Protein AF-A0A914N9V5-F1 (afdb_monomer_lite)

Secondary structure (DSSP, 8-state):
-HHHHHS-TTT-HHHHHHHHIIIIIHHHHHHHHHHHHHHHHTTTTS-HHHHHHHHHHHHHHHHHHHHHHHHHHHHHHHHHHH-TTSPPPSS---SSS--TTHHHHHHHHHHHHHHHHHHHHHHHTTHHHHTT---------SSSSTTS-GGGGHHHHTT--

Foldseek 3Di:
DVQLVVQDCVHDVVSNVVVCCCPLVVLLVVLCVVLVVQVVCPPPNHDPVLSVVSVVLSVLLVVLVCLLVVLCVVLQVQQCVVVVPDHDDPPLDPVPHDRGSSVSNVRSVVSSVSSVVSSVVSVVSCVVVVVVDDDDDDDDDCDPDPPDDSPPCPVVVVVVD

Sequence (161 aa):
MFIVANFQETAVIQIHLTGALLSFGSGCIYMLIQSFICFKMFPKFIGKRIVYIRLGIAIASTFCFFTAFFLGLAASLTFHRYFPDLPTPRPWNRKFSPMPGYGLHCLSAVAEWTLAILHMSFLLSYSREFEKIRVEFKVKTIVQHLDHSPLSNSNTDLLNI

Radius of gyration: 25.89 Å; chains: 1; bounding box: 58×48×73 Å

Structure (mmCIF, N/CA/C/O backbone):
data_AF-A0A914N9V5-F1
#
_entry.id   AF-A0A914N9V5-F1
#
loop_
_atom_site.group_PDB
_atom_site.id
_atom_site.type_symbol
_atom_site.label_atom_id
_atom_site.label_alt_id
_atom_site.label_comp_id
_atom_site.label_asym_id
_atom_site.label_entity_id
_atom_site.label_seq_id
_atom_site.pdbx_PDB_ins_code
_atom_site.Cartn_x
_atom_site.Cartn_y
_atom_site.Cartn_z
_atom_site.occupancy
_atom_site.B_iso_or_equiv
_atom_site.auth_seq_id
_atom_site.auth_comp_id
_atom_site.auth_asym_id
_atom_site.auth_atom_id
_atom_site.pdbx_PDB_model_num
ATOM 1 N N . MET A 1 1 ? -7.006 5.512 -4.555 1.00 81.25 1 MET A N 1
ATOM 2 C CA . MET A 1 1 ? -7.169 4.811 -5.852 1.00 81.25 1 MET A CA 1
ATOM 3 C C . MET A 1 1 ? -7.624 5.685 -7.019 1.00 81.25 1 MET A C 1
ATOM 5 O O . MET A 1 1 ? -7.269 5.339 -8.133 1.00 81.25 1 MET A O 1
ATOM 9 N N . PHE A 1 2 ? -8.328 6.812 -6.825 1.00 88.19 2 PHE A N 1
ATOM 10 C CA . PHE A 1 2 ? -8.755 7.665 -7.953 1.00 88.19 2 PHE A CA 1
ATOM 11 C C . PHE A 1 2 ? -7.594 8.093 -8.871 1.00 88.19 2 PHE A C 1
ATOM 13 O O . PHE A 1 2 ? -7.671 7.908 -10.079 1.00 88.19 2 PHE A O 1
ATOM 20 N N . ILE A 1 3 ? -6.487 8.586 -8.304 1.00 90.50 3 ILE A N 1
ATOM 21 C CA . ILE A 1 3 ? -5.305 8.994 -9.084 1.00 90.50 3 ILE A CA 1
ATOM 22 C C . ILE A 1 3 ? -4.702 7.805 -9.850 1.00 90.50 3 ILE A C 1
ATOM 24 O O . ILE A 1 3 ? -4.533 7.891 -11.057 1.00 90.50 3 ILE A O 1
ATOM 28 N N . VAL A 1 4 ? -4.443 6.684 -9.168 1.00 87.62 4 VAL A N 1
ATOM 29 C CA . VAL A 1 4 ? -3.857 5.463 -9.762 1.00 87.62 4 VAL A CA 1
ATOM 30 C C . VAL A 1 4 ? -4.692 4.944 -10.939 1.00 87.62 4 VAL A C 1
ATOM 32 O O . VAL A 1 4 ? -4.137 4.540 -11.954 1.00 87.62 4 VAL A O 1
ATOM 35 N N . ALA A 1 5 ? -6.024 4.988 -10.820 1.00 86.88 5 ALA A N 1
ATOM 36 C CA . ALA A 1 5 ? -6.937 4.508 -11.855 1.00 86.88 5 ALA A CA 1
ATOM 37 C C . ALA A 1 5 ? -6.976 5.419 -13.094 1.00 86.88 5 ALA A C 1
ATOM 39 O O . ALA A 1 5 ? -7.045 4.923 -14.218 1.00 86.88 5 ALA A O 1
ATOM 40 N N . ASN A 1 6 ? -6.926 6.741 -12.892 1.00 91.31 6 ASN A N 1
ATOM 41 C CA . ASN A 1 6 ? -7.058 7.722 -13.974 1.00 91.31 6 ASN A CA 1
ATOM 42 C C . ASN A 1 6 ? -5.722 8.070 -14.647 1.00 91.31 6 ASN A C 1
ATOM 44 O O . ASN A 1 6 ? -5.695 8.381 -15.833 1.00 91.31 6 ASN A O 1
ATOM 48 N N . PHE A 1 7 ? -4.610 7.998 -13.917 1.00 90.81 7 PHE A N 1
ATOM 49 C CA . PHE A 1 7 ? -3.273 8.255 -14.444 1.00 90.81 7 PHE A CA 1
ATOM 50 C C . PHE A 1 7 ? -2.530 6.933 -14.560 1.00 90.81 7 PHE A C 1
ATOM 52 O O . PHE A 1 7 ? -1.956 6.456 -13.588 1.00 90.81 7 PHE A O 1
ATOM 59 N N . GLN A 1 8 ? -2.569 6.328 -15.745 1.00 86.19 8 GLN A N 1
ATOM 60 C CA . GLN A 1 8 ? -1.899 5.056 -16.018 1.00 86.19 8 GLN A CA 1
ATOM 61 C C . GLN A 1 8 ? -0.371 5.198 -15.980 1.00 86.19 8 GLN A C 1
ATOM 63 O O . GLN A 1 8 ? 0.183 6.237 -16.355 1.00 86.19 8 GLN A O 1
ATOM 68 N N . GLU A 1 9 ? 0.310 4.118 -15.587 1.00 83.81 9 GLU A N 1
ATOM 69 C CA . GLU A 1 9 ? 1.775 4.042 -15.495 1.00 83.81 9 GLU A CA 1
ATOM 70 C C . GLU A 1 9 ? 2.470 4.383 -16.830 1.00 83.81 9 GLU A C 1
ATOM 72 O O . GLU A 1 9 ? 3.542 4.988 -16.852 1.00 83.81 9 GLU A O 1
ATOM 77 N N . THR A 1 10 ? 1.836 4.027 -17.951 1.00 84.56 10 THR A N 1
ATOM 78 C CA . THR A 1 10 ? 2.320 4.271 -19.318 1.00 84.56 10 THR A CA 1
ATOM 79 C C . THR A 1 10 ? 2.177 5.721 -19.775 1.00 84.56 10 THR A C 1
ATOM 81 O O . THR A 1 10 ? 2.863 6.119 -20.711 1.00 84.56 10 THR A O 1
ATOM 84 N N . ALA A 1 11 ? 1.293 6.500 -19.145 1.00 86.69 11 ALA A N 1
ATOM 85 C CA . ALA A 1 11 ? 0.984 7.867 -19.552 1.00 86.69 11 ALA A CA 1
ATOM 86 C C . ALA A 1 11 ? 1.742 8.893 -18.703 1.00 86.69 11 ALA A C 1
ATOM 88 O O . ALA A 1 11 ? 2.471 9.722 -19.241 1.00 86.69 11 ALA A O 1
ATOM 89 N N . VAL A 1 12 ? 1.586 8.839 -17.372 1.00 89.81 12 VAL A N 1
ATOM 90 C CA . VAL A 1 12 ? 2.184 9.825 -16.454 1.00 89.81 12 VAL A CA 1
ATOM 91 C C . VAL A 1 12 ? 2.673 9.149 -15.171 1.00 89.81 12 VAL A C 1
ATOM 93 O O . VAL A 1 12 ? 2.031 9.203 -14.120 1.00 89.81 12 VAL A O 1
ATOM 96 N N . ILE A 1 13 ? 3.850 8.523 -15.249 1.00 87.44 13 ILE A N 1
ATOM 97 C CA . ILE A 1 13 ? 4.423 7.724 -14.154 1.00 87.44 13 ILE A CA 1
ATOM 98 C C . ILE A 1 13 ? 4.557 8.484 -12.835 1.00 87.44 13 ILE A C 1
ATOM 100 O O . ILE A 1 13 ? 4.290 7.921 -11.779 1.00 87.44 13 ILE A O 1
ATOM 104 N N . GLN A 1 14 ? 4.961 9.754 -12.870 1.00 90.94 14 GLN A N 1
ATOM 105 C CA . GLN A 1 14 ? 5.182 10.526 -11.647 1.00 90.94 14 GLN A CA 1
ATOM 106 C C . GLN A 1 14 ? 3.889 10.630 -10.833 1.00 90.94 14 GLN A C 1
ATOM 108 O O . GLN A 1 14 ? 3.873 10.298 -9.651 1.00 90.94 14 GLN A O 1
ATOM 113 N N . ILE A 1 15 ? 2.784 10.989 -11.493 1.00 93.69 15 ILE A N 1
ATOM 114 C CA . ILE A 1 15 ? 1.467 11.095 -10.860 1.00 93.69 15 ILE A CA 1
ATOM 115 C C . ILE A 1 15 ? 0.969 9.715 -10.419 1.00 93.69 15 ILE A C 1
ATOM 117 O O . ILE A 1 15 ? 0.469 9.577 -9.300 1.00 93.69 15 ILE A O 1
ATOM 121 N N . HIS A 1 16 ? 1.138 8.691 -11.262 1.00 92.06 16 HIS A N 1
ATOM 122 C CA . HIS A 1 16 ? 0.746 7.322 -10.933 1.00 92.06 1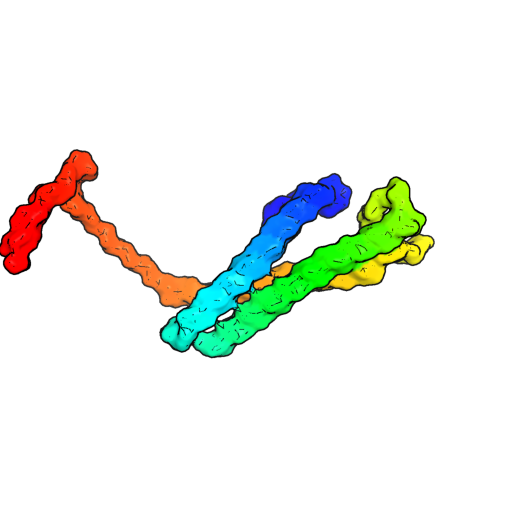6 HIS A CA 1
ATOM 123 C C . HIS A 1 16 ? 1.447 6.824 -9.662 1.00 92.06 16 HIS A C 1
ATOM 125 O O . HIS A 1 16 ? 0.786 6.383 -8.723 1.00 92.06 16 HIS A O 1
ATOM 131 N N . LEU A 1 17 ? 2.775 6.954 -9.598 1.00 91.06 17 LEU A N 1
ATOM 132 C CA . LEU A 1 17 ? 3.584 6.470 -8.483 1.00 91.06 17 LEU A CA 1
ATOM 133 C C . LEU A 1 17 ? 3.308 7.256 -7.198 1.00 91.06 17 LEU A C 1
ATOM 135 O O . LEU A 1 17 ? 3.195 6.653 -6.133 1.00 91.06 17 LEU A O 1
ATOM 139 N N . THR A 1 18 ? 3.122 8.579 -7.282 1.00 93.75 18 THR A N 1
ATOM 140 C CA . THR A 1 18 ? 2.665 9.383 -6.138 1.00 93.75 18 THR A CA 1
ATOM 141 C C . THR A 1 18 ? 1.299 8.906 -5.645 1.00 93.75 18 THR A C 1
ATOM 143 O O . THR A 1 18 ? 1.109 8.714 -4.444 1.00 93.75 18 THR A O 1
ATOM 146 N N . GLY A 1 19 ? 0.359 8.656 -6.560 1.00 93.50 19 GLY A N 1
ATOM 147 C CA . GLY A 1 19 ? -0.953 8.108 -6.232 1.00 93.50 19 GLY A CA 1
ATOM 148 C C . GLY A 1 19 ? -0.870 6.727 -5.577 1.00 93.50 19 GLY A C 1
ATOM 149 O O . GLY A 1 19 ? -1.595 6.468 -4.614 1.00 93.50 19 GLY A O 1
ATOM 150 N N . ALA A 1 20 ? 0.018 5.859 -6.064 1.00 92.69 20 ALA A N 1
ATOM 151 C CA . ALA A 1 20 ? 0.223 4.512 -5.546 1.00 92.69 20 ALA A CA 1
ATOM 152 C C . ALA A 1 20 ? 0.847 4.542 -4.145 1.00 92.69 20 ALA A C 1
ATOM 154 O O . ALA A 1 20 ? 0.298 3.941 -3.224 1.00 92.69 20 ALA A O 1
ATOM 155 N N . LEU A 1 21 ? 1.923 5.310 -3.946 1.00 93.94 21 LEU A N 1
ATOM 156 C CA . LEU A 1 21 ? 2.564 5.489 -2.639 1.00 93.94 21 LEU A CA 1
ATOM 157 C C . LEU A 1 21 ? 1.596 6.069 -1.613 1.00 93.94 21 LEU A C 1
ATOM 159 O O . LEU A 1 21 ? 1.486 5.544 -0.506 1.00 93.94 21 LEU A O 1
ATOM 163 N N . LEU A 1 22 ? 0.852 7.113 -1.985 1.00 94.56 22 LEU A N 1
ATOM 164 C CA . LEU A 1 22 ? -0.125 7.707 -1.087 1.00 94.56 22 LEU A CA 1
ATOM 165 C C . LEU A 1 22 ? -1.237 6.709 -0.765 1.00 94.56 22 LEU A C 1
ATOM 167 O O . LEU A 1 22 ? -1.558 6.521 0.400 1.00 94.56 22 LEU A O 1
ATOM 171 N N . SER A 1 23 ? -1.813 6.034 -1.761 1.00 93.62 23 SER A N 1
ATOM 172 C CA . SER A 1 23 ? -2.975 5.169 -1.537 1.00 93.62 23 SER A CA 1
ATOM 173 C C . SER A 1 23 ? -2.622 3.857 -0.835 1.00 93.62 23 SER A C 1
ATOM 175 O O . SER A 1 23 ? -3.356 3.435 0.057 1.00 93.62 23 SER A O 1
ATOM 177 N N . PHE A 1 24 ? -1.538 3.194 -1.233 1.00 95.12 24 PHE A N 1
ATOM 178 C CA . PHE A 1 24 ? -1.133 1.917 -0.654 1.00 95.12 24 PHE A CA 1
ATOM 179 C C . PHE A 1 24 ? -0.302 2.095 0.620 1.00 95.12 24 PHE A C 1
ATOM 181 O O . PHE A 1 24 ? -0.536 1.389 1.599 1.00 95.12 24 PHE A O 1
ATOM 188 N N . GLY A 1 25 ? 0.604 3.075 0.653 1.00 96.00 25 GLY A N 1
ATOM 189 C CA . GLY A 1 25 ? 1.415 3.373 1.833 1.00 96.00 25 GLY A CA 1
ATOM 190 C C . GLY A 1 25 ? 0.567 3.868 3.005 1.00 96.00 25 GLY A C 1
ATOM 191 O O . GLY A 1 25 ? 0.624 3.288 4.090 1.00 96.00 25 GLY A O 1
ATOM 192 N N . SER A 1 26 ? -0.297 4.872 2.789 1.00 96.62 26 SER A N 1
ATOM 193 C CA . SER A 1 26 ? -1.227 5.310 3.847 1.00 96.62 26 SER A CA 1
ATOM 194 C C . SER A 1 26 ? -2.233 4.218 4.222 1.00 96.62 26 SER A C 1
ATOM 196 O O . SER A 1 26 ? -2.585 4.098 5.393 1.00 96.62 26 SER A O 1
ATOM 198 N N . GLY A 1 27 ? -2.634 3.372 3.264 1.00 96.88 27 GLY A N 1
ATOM 199 C CA . GLY A 1 27 ? -3.470 2.200 3.518 1.00 96.88 27 GLY A CA 1
ATOM 200 C C . GLY A 1 27 ? -2.816 1.210 4.486 1.00 96.88 27 GLY A C 1
ATOM 201 O O . GLY A 1 27 ? -3.460 0.794 5.446 1.00 96.88 27 GLY A O 1
ATOM 202 N N . CYS A 1 28 ? -1.524 0.909 4.319 1.00 98.00 28 CYS A N 1
ATOM 203 C CA . CYS A 1 28 ? -0.787 0.055 5.255 1.00 98.00 28 CYS A CA 1
ATOM 204 C C . CYS A 1 28 ? -0.732 0.671 6.662 1.00 98.00 28 CYS A C 1
ATOM 206 O O . CYS A 1 28 ? -1.026 -0.011 7.644 1.00 98.00 28 CYS A O 1
ATOM 208 N N . ILE A 1 29 ? -0.428 1.972 6.768 1.00 98.00 29 ILE A N 1
ATOM 209 C CA . ILE A 1 29 ? -0.420 2.695 8.053 1.00 98.00 29 ILE A CA 1
ATOM 210 C C . ILE A 1 29 ? -1.800 2.620 8.718 1.00 98.00 29 ILE A C 1
ATOM 212 O O . ILE A 1 29 ? -1.909 2.263 9.892 1.00 98.00 29 ILE A O 1
ATOM 216 N N . TYR A 1 30 ? -2.862 2.893 7.958 1.00 97.44 30 TYR A N 1
ATOM 217 C CA . TYR A 1 30 ? -4.242 2.785 8.421 1.00 97.44 30 TYR A CA 1
ATOM 218 C C . TYR A 1 30 ? -4.554 1.377 8.939 1.00 97.44 30 TYR A C 1
ATOM 220 O O . TYR A 1 30 ? -5.093 1.232 10.034 1.00 97.44 30 TYR A O 1
ATOM 228 N N . MET A 1 31 ? -4.172 0.333 8.202 1.00 98.00 31 MET A N 1
ATOM 229 C CA . MET A 1 31 ? -4.426 -1.058 8.583 1.00 98.00 31 MET A CA 1
ATOM 230 C C . MET A 1 31 ? -3.705 -1.461 9.870 1.00 98.00 31 MET A C 1
ATOM 232 O O . MET A 1 31 ? -4.285 -2.170 10.697 1.00 98.00 31 MET A O 1
ATOM 236 N N . LEU A 1 32 ? -2.474 -0.986 10.080 1.00 98.06 32 LEU A N 1
ATOM 237 C CA . LEU A 1 32 ? -1.726 -1.210 11.319 1.00 98.06 32 LEU A CA 1
ATOM 238 C C . LEU A 1 32 ? -2.391 -0.505 12.509 1.00 98.06 32 LEU A C 1
ATOM 240 O O . LEU A 1 32 ? -2.629 -1.141 13.538 1.00 98.06 32 LEU A O 1
ATOM 244 N N . ILE A 1 33 ? -2.765 0.770 12.352 1.00 98.19 33 ILE A N 1
ATOM 245 C CA . ILE A 1 33 ? -3.470 1.539 13.391 1.00 98.19 33 ILE A CA 1
ATOM 246 C C . ILE A 1 33 ? -4.808 0.873 13.734 1.00 98.19 33 ILE A C 1
ATOM 248 O O . ILE A 1 33 ? -5.102 0.637 14.905 1.00 98.19 33 ILE A O 1
ATOM 252 N N . GLN A 1 34 ? -5.602 0.504 12.730 1.00 97.00 34 GLN A N 1
ATOM 253 C CA . GLN A 1 34 ? -6.892 -0.156 12.933 1.00 97.00 34 GLN A CA 1
ATOM 254 C C . GLN A 1 34 ? -6.747 -1.539 13.575 1.00 97.00 34 GLN A C 1
ATOM 256 O O . GLN A 1 34 ? -7.534 -1.904 14.446 1.00 97.00 34 GLN A O 1
ATOM 261 N N . SER A 1 35 ? -5.708 -2.300 13.222 1.00 96.31 35 SER A N 1
ATOM 262 C CA . SER A 1 35 ? -5.415 -3.581 13.879 1.00 96.31 35 SER A CA 1
ATOM 263 C C . SER A 1 35 ? -5.031 -3.398 15.349 1.00 96.31 35 SER A C 1
ATOM 265 O O . SER A 1 35 ? -5.453 -4.188 16.194 1.00 96.31 35 SER A O 1
ATOM 267 N N . PHE A 1 36 ? -4.289 -2.337 15.679 1.00 96.81 36 PHE A N 1
ATOM 268 C CA . PHE A 1 36 ? -3.969 -1.989 17.063 1.00 96.81 36 PHE A CA 1
ATOM 269 C C . PHE A 1 36 ? -5.217 -1.585 17.861 1.00 96.81 36 PHE A C 1
ATOM 271 O O . PHE A 1 36 ? -5.416 -2.072 18.975 1.00 96.81 36 PHE A O 1
ATOM 278 N N . ILE A 1 37 ? -6.093 -0.756 17.284 1.00 96.00 37 ILE A N 1
ATOM 279 C CA . ILE A 1 37 ? -7.377 -0.390 17.902 1.00 96.00 37 ILE A CA 1
ATOM 280 C C . ILE A 1 37 ? -8.224 -1.648 18.136 1.00 96.00 37 ILE A C 1
ATOM 282 O O . ILE A 1 37 ? -8.699 -1.875 19.246 1.00 96.00 37 ILE A O 1
ATOM 286 N N . CYS A 1 38 ? -8.333 -2.519 17.130 1.00 95.38 38 CYS A N 1
ATOM 287 C CA . CYS A 1 38 ? -9.030 -3.802 17.218 1.00 95.38 38 CYS A CA 1
ATOM 288 C C . CYS A 1 38 ? -8.490 -4.678 18.366 1.00 95.38 38 CYS A C 1
ATOM 290 O O . CYS A 1 38 ? -9.267 -5.241 19.139 1.00 95.38 38 CYS A O 1
ATOM 292 N N . PHE A 1 39 ? -7.165 -4.740 18.541 1.00 95.81 39 PHE A N 1
ATOM 293 C CA . PHE A 1 39 ? -6.542 -5.430 19.674 1.00 95.81 39 PHE A CA 1
ATOM 294 C C . PHE A 1 39 ? -6.933 -4.806 21.022 1.00 95.81 39 PHE A C 1
ATOM 296 O O . PHE A 1 39 ? -7.237 -5.534 21.963 1.00 95.81 39 PHE A O 1
ATOM 303 N N . LYS A 1 40 ? -6.986 -3.472 21.126 1.00 96.50 40 LYS A N 1
ATOM 304 C CA . LYS A 1 40 ? -7.416 -2.774 22.352 1.00 96.50 40 LYS A CA 1
ATOM 305 C C . LYS A 1 40 ? -8.903 -2.944 22.671 1.00 96.50 40 LYS A C 1
ATOM 307 O O . LYS A 1 40 ? -9.292 -2.790 23.824 1.00 96.50 40 LYS A O 1
ATOM 312 N N . MET A 1 41 ? -9.726 -3.279 21.681 1.00 93.75 41 MET A N 1
ATOM 313 C CA . MET A 1 41 ? -11.149 -3.573 21.868 1.00 93.75 41 MET A CA 1
ATOM 314 C C . MET A 1 41 ? -11.419 -5.010 22.354 1.00 93.75 41 MET A C 1
ATOM 316 O O . MET A 1 41 ? -12.526 -5.305 22.816 1.00 93.75 41 MET A O 1
ATOM 320 N N . PHE A 1 42 ? -10.435 -5.910 22.268 1.00 92.31 42 PHE A N 1
ATOM 321 C CA . PHE A 1 42 ? -10.511 -7.251 22.851 1.00 92.31 42 PHE A CA 1
ATOM 322 C C . PHE A 1 42 ? -10.273 -7.204 24.375 1.00 92.31 42 PHE A C 1
ATOM 324 O O . PHE A 1 42 ? -9.402 -6.463 24.829 1.00 92.31 42 PHE A O 1
ATOM 331 N N . PRO A 1 43 ? -10.986 -8.009 25.189 1.00 93.62 43 PRO A N 1
ATOM 332 C CA . PRO A 1 43 ? -12.042 -8.960 24.820 1.00 93.62 43 PRO A CA 1
ATOM 333 C C . PRO A 1 43 ? -13.460 -8.371 24.808 1.00 93.62 43 PRO A C 1
ATOM 335 O O . PRO A 1 43 ? -14.404 -9.080 24.479 1.00 93.62 43 PRO A O 1
ATOM 338 N N . LYS A 1 44 ? -13.630 -7.101 25.190 1.00 92.25 44 LYS A N 1
ATOM 339 C CA . LYS A 1 44 ? -14.947 -6.521 25.494 1.00 92.25 44 LYS A CA 1
ATOM 340 C C . LYS A 1 44 ? -15.875 -6.418 24.281 1.00 92.25 44 LYS A C 1
ATOM 342 O O . LYS A 1 44 ? -17.062 -6.691 24.408 1.00 92.25 44 LYS A O 1
ATOM 347 N N . PHE A 1 45 ? -15.350 -5.999 23.132 1.00 87.88 45 PHE A N 1
ATOM 348 C CA . PHE A 1 45 ? -16.156 -5.740 21.934 1.00 87.88 45 PHE A CA 1
ATOM 349 C C . PHE A 1 45 ? -15.835 -6.696 20.784 1.00 87.88 45 PHE A C 1
ATOM 351 O O . PHE A 1 45 ? -16.712 -6.998 19.978 1.00 87.88 45 PHE A O 1
ATOM 358 N N . ILE A 1 46 ? -14.592 -7.182 20.709 1.00 92.38 46 ILE A N 1
ATOM 359 C CA . ILE A 1 46 ? -14.088 -7.986 19.590 1.00 92.38 46 ILE A CA 1
ATOM 360 C C . ILE A 1 46 ? -13.610 -9.351 20.077 1.00 92.38 46 ILE A C 1
ATOM 362 O O . ILE A 1 46 ? -12.965 -9.463 21.116 1.00 92.38 46 ILE A O 1
ATOM 366 N N . GLY A 1 47 ? -13.880 -10.397 19.290 1.00 92.31 47 GLY A N 1
ATOM 367 C CA . GLY A 1 47 ? -13.372 -11.746 19.537 1.00 92.31 47 GLY A CA 1
ATOM 368 C C . GLY A 1 47 ? -11.909 -11.927 19.115 1.00 92.31 47 GLY A C 1
ATOM 369 O O . GLY A 1 47 ? -11.464 -11.396 18.098 1.00 92.31 47 GLY A O 1
ATOM 370 N N . LYS A 1 48 ? -11.168 -12.770 19.847 1.00 93.94 48 LYS A N 1
ATOM 371 C CA . LYS A 1 48 ? -9.727 -13.027 19.639 1.00 93.94 48 LYS A CA 1
ATOM 372 C C . LYS A 1 48 ? -9.362 -13.394 18.189 1.00 93.94 48 LYS A C 1
ATOM 374 O O . LYS A 1 48 ? -8.349 -12.943 17.665 1.00 93.94 48 LYS A O 1
ATOM 379 N N . ARG A 1 49 ? -10.206 -14.192 17.519 1.00 94.25 49 ARG A N 1
ATOM 380 C CA . ARG A 1 49 ? -9.999 -14.632 16.125 1.00 94.25 49 ARG A CA 1
ATOM 381 C C . ARG A 1 49 ? -9.957 -13.458 15.141 1.00 94.25 49 ARG A C 1
ATOM 383 O O . ARG A 1 49 ? -9.112 -13.449 14.254 1.00 94.25 49 ARG A O 1
ATOM 390 N N . ILE A 1 50 ? -10.845 -12.477 15.304 1.00 94.56 50 ILE A N 1
ATOM 391 C CA . ILE A 1 50 ? -10.935 -11.309 14.413 1.00 94.56 50 ILE A CA 1
ATOM 392 C C . ILE A 1 50 ? -9.675 -10.450 14.542 1.00 94.56 50 ILE A C 1
ATOM 394 O O . ILE A 1 50 ? -9.129 -10.013 13.531 1.00 94.56 50 ILE A O 1
ATOM 398 N N . VAL A 1 51 ? -9.171 -10.283 15.769 1.00 95.94 51 VAL A N 1
ATOM 399 C CA . VAL A 1 51 ? -7.923 -9.558 16.038 1.00 95.94 51 VAL A CA 1
ATOM 400 C C . VAL A 1 51 ? -6.752 -10.174 15.270 1.00 95.94 51 VAL A C 1
ATOM 402 O O . VAL A 1 51 ? -6.064 -9.461 14.545 1.00 95.94 51 VAL A O 1
ATOM 405 N N . TYR A 1 52 ? -6.556 -11.495 15.365 1.00 96.69 52 TYR A N 1
ATOM 406 C CA . TYR A 1 52 ? -5.458 -12.164 14.657 1.00 96.69 52 TYR A CA 1
ATOM 407 C C . TYR A 1 52 ? -5.606 -12.131 13.137 1.00 96.69 52 TYR A C 1
ATOM 409 O O . TYR A 1 52 ? -4.611 -11.934 12.449 1.00 96.69 52 TYR A O 1
ATOM 417 N N . ILE A 1 53 ? -6.824 -12.288 12.607 1.00 96.81 53 ILE A N 1
ATOM 418 C CA . ILE A 1 53 ? -7.064 -12.200 11.160 1.00 96.81 53 ILE A CA 1
ATOM 419 C C . ILE A 1 53 ? -6.695 -10.804 10.649 1.00 96.81 53 ILE A C 1
ATOM 421 O O . ILE A 1 53 ? -5.936 -10.685 9.692 1.00 96.81 53 ILE A O 1
ATOM 425 N N . ARG A 1 54 ? -7.182 -9.743 11.304 1.00 97.19 54 ARG A N 1
ATOM 426 C CA . ARG A 1 54 ? -6.906 -8.354 10.902 1.00 97.19 54 ARG A CA 1
ATOM 427 C C . ARG A 1 54 ? -5.431 -8.008 11.001 1.00 97.19 54 ARG A C 1
ATOM 429 O O . ARG A 1 54 ? -4.880 -7.464 10.050 1.00 97.19 54 ARG A O 1
ATOM 436 N N . LEU A 1 55 ? -4.793 -8.388 12.107 1.00 97.62 55 LEU A N 1
ATOM 437 C CA . LEU A 1 55 ? -3.361 -8.190 12.288 1.00 97.62 55 LEU A CA 1
ATOM 438 C C . LEU A 1 55 ? -2.553 -8.952 11.229 1.00 97.62 55 LEU A C 1
ATOM 440 O O . LEU A 1 55 ? -1.633 -8.388 10.647 1.00 97.62 55 LEU A O 1
ATOM 444 N N . GLY A 1 56 ? -2.925 -10.200 10.933 1.00 97.94 56 GLY A N 1
ATOM 445 C CA . GLY A 1 56 ? -2.281 -11.005 9.897 1.00 97.94 56 GLY A CA 1
ATOM 446 C C . GLY A 1 56 ? -2.391 -10.367 8.512 1.00 97.94 56 GLY A C 1
ATOM 447 O O . GLY A 1 56 ? -1.384 -10.241 7.820 1.00 97.94 56 GLY A O 1
ATOM 448 N N . ILE A 1 57 ? -3.581 -9.883 8.139 1.00 98.25 57 ILE A N 1
ATOM 449 C CA . ILE A 1 57 ? -3.792 -9.161 6.876 1.00 98.25 57 ILE A CA 1
ATOM 450 C C . ILE A 1 57 ? -2.975 -7.858 6.851 1.00 98.25 57 ILE A C 1
ATOM 452 O O . ILE A 1 57 ? -2.333 -7.574 5.845 1.00 98.25 57 ILE A O 1
ATOM 456 N N . ALA A 1 58 ? -2.939 -7.088 7.945 1.00 98.38 58 ALA A N 1
ATOM 457 C CA . ALA A 1 58 ? -2.163 -5.847 8.035 1.00 98.38 58 ALA A CA 1
ATOM 458 C C . ALA A 1 58 ? -0.651 -6.073 7.877 1.00 98.38 58 ALA A C 1
ATOM 460 O O . ALA A 1 58 ? 0.012 -5.343 7.134 1.00 98.38 58 ALA A O 1
ATOM 461 N N . ILE A 1 59 ? -0.110 -7.110 8.521 1.00 98.38 59 ILE A N 1
ATOM 462 C CA . ILE A 1 59 ? 1.306 -7.484 8.406 1.00 98.38 59 ILE A CA 1
ATOM 463 C C . ILE A 1 59 ? 1.612 -7.975 6.988 1.00 98.38 59 ILE A C 1
ATOM 465 O O . ILE A 1 59 ? 2.562 -7.494 6.372 1.00 98.38 59 ILE A O 1
ATOM 469 N N . ALA A 1 60 ? 0.794 -8.883 6.444 1.00 98.44 60 ALA A N 1
ATOM 470 C CA . ALA A 1 60 ? 0.975 -9.407 5.091 1.00 98.44 60 ALA A CA 1
ATOM 471 C C . ALA A 1 60 ? 0.913 -8.293 4.036 1.00 98.44 60 ALA A C 1
ATOM 473 O O . ALA A 1 60 ? 1.718 -8.266 3.108 1.00 98.44 60 ALA A O 1
ATOM 474 N N . SER A 1 61 ? -0.001 -7.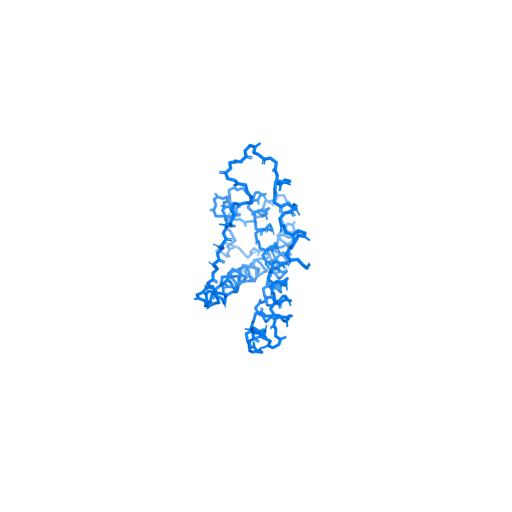338 4.214 1.00 98.31 61 SER A N 1
ATOM 475 C CA . SER A 1 61 ? -0.136 -6.160 3.361 1.00 98.31 61 SER A CA 1
ATOM 476 C C . SER A 1 61 ? 1.109 -5.280 3.414 1.00 98.31 61 SER A C 1
ATOM 478 O O . SER A 1 61 ? 1.674 -4.939 2.381 1.00 98.31 61 SER A O 1
ATOM 480 N N . THR A 1 62 ? 1.596 -4.977 4.619 1.00 98.25 62 THR A N 1
ATOM 481 C CA . THR A 1 62 ? 2.818 -4.183 4.808 1.00 98.25 62 THR A CA 1
ATOM 482 C C . THR A 1 62 ? 4.025 -4.860 4.150 1.00 98.25 62 THR A C 1
ATOM 484 O O . THR A 1 62 ? 4.806 -4.200 3.469 1.00 98.25 62 THR A O 1
ATOM 487 N N . PHE A 1 63 ? 4.148 -6.185 4.284 1.00 98.44 63 PHE A N 1
ATOM 488 C CA . PHE A 1 63 ? 5.183 -6.956 3.597 1.00 98.44 63 PHE A CA 1
ATOM 489 C C . PHE A 1 63 ? 5.054 -6.841 2.072 1.00 98.44 63 PHE A C 1
ATOM 491 O O . PHE A 1 63 ? 6.017 -6.454 1.413 1.00 98.44 63 PHE A O 1
ATOM 498 N N . CYS A 1 64 ? 3.860 -7.080 1.516 1.00 98.38 64 CYS A N 1
ATOM 499 C CA . CYS A 1 64 ? 3.616 -6.976 0.075 1.00 98.38 64 CYS A CA 1
ATOM 500 C C . CYS A 1 64 ? 3.912 -5.573 -0.472 1.00 98.38 64 CYS A C 1
ATOM 502 O O . CYS A 1 64 ? 4.479 -5.462 -1.555 1.00 98.38 64 CYS A O 1
ATOM 504 N N . PHE A 1 65 ? 3.592 -4.510 0.274 1.00 98.19 65 PHE A N 1
ATOM 505 C CA . PHE A 1 65 ? 3.911 -3.131 -0.108 1.00 98.19 65 PHE A CA 1
ATOM 506 C C . PHE A 1 65 ? 5.417 -2.913 -0.269 1.00 98.19 65 PHE A C 1
ATOM 508 O O . PHE A 1 65 ? 5.863 -2.435 -1.313 1.00 98.19 65 PHE A O 1
ATOM 515 N N . PHE A 1 66 ? 6.216 -3.313 0.725 1.00 98.06 66 PHE A N 1
ATOM 516 C CA . PHE A 1 66 ? 7.670 -3.191 0.632 1.00 98.06 66 PHE A CA 1
ATOM 517 C C . PHE A 1 66 ? 8.251 -4.094 -0.458 1.00 98.06 66 PHE A C 1
ATOM 519 O O . PHE A 1 66 ? 9.120 -3.652 -1.207 1.00 98.06 66 PHE A O 1
ATOM 526 N N . THR A 1 67 ? 7.757 -5.326 -0.604 1.00 98.12 67 THR A N 1
ATOM 527 C CA . THR A 1 67 ? 8.178 -6.226 -1.685 1.00 98.12 67 THR A CA 1
ATOM 528 C C . THR A 1 67 ? 7.894 -5.620 -3.059 1.00 98.12 67 THR A C 1
ATOM 530 O O . THR A 1 67 ? 8.803 -5.558 -3.885 1.00 98.12 67 THR A O 1
ATOM 533 N N . ALA A 1 68 ? 6.681 -5.116 -3.296 1.00 97.00 68 ALA A N 1
ATOM 534 C CA . ALA A 1 68 ? 6.314 -4.466 -4.549 1.00 97.00 68 ALA A CA 1
ATOM 535 C C . ALA A 1 68 ? 7.224 -3.262 -4.832 1.00 97.00 68 ALA A C 1
ATOM 537 O O . ALA A 1 68 ? 7.826 -3.184 -5.904 1.00 97.00 68 ALA A O 1
ATOM 538 N N . PHE A 1 69 ? 7.404 -2.380 -3.846 1.00 95.88 69 PHE A N 1
ATOM 539 C CA . PHE A 1 69 ? 8.218 -1.175 -3.987 1.00 95.88 69 PHE A CA 1
ATOM 540 C C . PHE A 1 69 ? 9.696 -1.484 -4.269 1.00 95.88 69 PHE A C 1
ATOM 542 O O . PHE A 1 69 ? 10.252 -1.019 -5.266 1.00 95.88 69 PHE A O 1
ATOM 549 N N . PHE A 1 70 ? 10.341 -2.298 -3.427 1.00 97.38 70 PHE A N 1
ATOM 550 C CA . PHE A 1 70 ? 11.774 -2.565 -3.551 1.00 97.38 70 PHE A CA 1
ATOM 551 C C . PHE A 1 70 ? 12.111 -3.424 -4.765 1.00 97.38 70 PHE A C 1
ATOM 553 O O . PHE A 1 70 ? 13.114 -3.158 -5.425 1.00 97.38 70 PHE A O 1
ATOM 560 N N . LEU A 1 71 ? 11.289 -4.421 -5.105 1.00 97.75 71 LEU A N 1
ATOM 561 C CA . LEU A 1 71 ? 11.527 -5.223 -6.305 1.00 97.75 71 LEU A CA 1
ATOM 562 C C . LEU A 1 71 ? 11.245 -4.435 -7.585 1.00 97.75 71 LEU A C 1
ATOM 564 O O . LEU A 1 71 ? 11.973 -4.606 -8.560 1.00 97.75 71 LEU A O 1
ATOM 568 N N . GLY A 1 72 ? 10.257 -3.536 -7.578 1.00 94.75 72 GLY A N 1
ATOM 569 C CA . GLY A 1 72 ? 9.995 -2.630 -8.698 1.00 94.75 72 GLY A CA 1
ATOM 570 C C . GLY A 1 72 ? 11.166 -1.672 -8.928 1.00 94.75 72 GLY A C 1
ATOM 571 O O . GLY A 1 72 ? 11.640 -1.514 -10.056 1.00 94.75 72 GLY A O 1
ATOM 572 N N . LEU A 1 73 ? 11.713 -1.109 -7.845 1.00 94.88 73 LEU A N 1
ATOM 573 C CA . LEU A 1 73 ? 12.921 -0.288 -7.898 1.00 94.88 73 LEU A CA 1
ATOM 574 C C . LEU A 1 73 ? 14.134 -1.097 -8.375 1.00 94.88 73 LEU A C 1
ATOM 576 O O . LEU A 1 73 ? 14.854 -0.651 -9.265 1.00 94.88 73 LEU A O 1
ATOM 580 N N . ALA A 1 74 ? 14.345 -2.300 -7.839 1.00 96.50 74 ALA A N 1
ATOM 581 C CA . ALA A 1 74 ? 15.441 -3.175 -8.247 1.00 96.50 74 ALA A CA 1
ATOM 582 C C . ALA A 1 74 ? 15.332 -3.592 -9.722 1.00 96.50 74 ALA A C 1
ATOM 584 O O . ALA A 1 74 ? 16.351 -3.651 -10.413 1.00 96.50 74 ALA A O 1
ATOM 585 N N . ALA A 1 75 ? 14.119 -3.828 -10.231 1.00 95.25 75 ALA A N 1
ATOM 586 C CA . ALA A 1 75 ? 13.873 -4.098 -11.644 1.00 95.25 75 ALA A CA 1
ATOM 587 C C . ALA A 1 75 ? 14.295 -2.911 -12.518 1.00 95.25 75 ALA A C 1
ATOM 589 O O . ALA A 1 75 ? 15.058 -3.090 -13.466 1.00 95.25 75 ALA A O 1
ATOM 590 N N . SER A 1 76 ? 13.866 -1.699 -12.152 1.00 92.81 76 SER A N 1
ATOM 591 C CA . SER A 1 76 ? 14.235 -0.463 -12.848 1.00 92.81 76 SER A CA 1
ATOM 592 C C . SER A 1 76 ? 15.746 -0.207 -12.810 1.00 92.81 76 SER A C 1
ATOM 594 O O . SER A 1 76 ? 16.357 0.043 -13.846 1.00 92.81 76 SER A O 1
ATOM 596 N N . LEU A 1 77 ? 16.392 -0.348 -11.650 1.00 94.75 77 LEU A N 1
ATOM 597 C CA . LEU A 1 77 ? 17.846 -0.201 -11.523 1.00 94.75 77 LEU A CA 1
ATOM 598 C C . LEU A 1 77 ? 18.601 -1.240 -12.358 1.00 94.75 77 LEU A C 1
ATOM 600 O O . LEU A 1 77 ? 19.590 -0.912 -13.009 1.00 94.75 77 LEU A O 1
ATOM 604 N N . THR A 1 78 ? 18.132 -2.489 -12.363 1.00 94.88 78 THR A N 1
ATOM 605 C CA . THR A 1 78 ? 18.719 -3.550 -13.189 1.00 94.88 78 THR A CA 1
ATOM 606 C C . THR A 1 78 ? 18.589 -3.217 -14.669 1.00 94.88 78 THR A C 1
ATOM 608 O O . THR A 1 78 ? 19.548 -3.409 -15.404 1.00 94.88 78 THR A O 1
ATOM 611 N N . PHE A 1 79 ? 17.457 -2.671 -15.109 1.00 93.88 79 PHE A N 1
ATOM 612 C CA . PHE A 1 79 ? 17.278 -2.243 -16.493 1.00 93.88 79 PHE A CA 1
ATOM 613 C C . PHE A 1 79 ? 18.259 -1.124 -16.888 1.00 93.88 79 PHE A C 1
ATOM 615 O O . PHE A 1 79 ? 19.013 -1.290 -17.846 1.00 93.88 79 PHE A O 1
ATOM 622 N N . HIS A 1 80 ? 18.332 -0.034 -16.115 1.00 92.81 80 HIS A N 1
ATOM 623 C CA . HIS A 1 80 ? 19.194 1.110 -16.452 1.00 92.81 80 HIS A CA 1
ATOM 624 C C . HIS A 1 80 ? 20.697 0.824 -16.302 1.00 92.81 80 HIS A C 1
ATOM 626 O O . HIS A 1 80 ? 21.514 1.532 -16.878 1.00 92.81 80 HIS A O 1
ATOM 632 N N . ARG A 1 81 ? 21.094 -0.235 -15.580 1.00 93.50 81 ARG A N 1
ATOM 633 C CA . ARG A 1 81 ? 22.490 -0.713 -15.591 1.00 93.50 81 ARG A CA 1
ATOM 634 C C . ARG A 1 81 ? 22.931 -1.225 -16.962 1.00 93.50 81 ARG A C 1
ATOM 636 O O . ARG A 1 81 ? 24.107 -1.119 -17.286 1.00 93.50 81 ARG A O 1
ATOM 643 N N . TYR A 1 82 ? 22.012 -1.802 -17.732 1.00 90.81 82 TYR A N 1
ATOM 644 C CA . TYR A 1 82 ? 22.283 -2.292 -19.085 1.00 90.81 82 TYR A CA 1
ATOM 645 C C . TYR A 1 82 ? 21.941 -1.241 -20.145 1.00 90.81 82 TYR A C 1
ATOM 647 O O . TYR A 1 82 ? 22.606 -1.174 -21.174 1.00 90.81 82 TYR A O 1
ATOM 655 N N . PHE A 1 83 ? 20.919 -0.420 -19.887 1.00 91.31 83 PHE A N 1
ATOM 656 C CA . PHE A 1 83 ? 20.413 0.592 -20.809 1.00 91.31 83 PHE A CA 1
ATOM 657 C C . PHE A 1 83 ? 20.258 1.950 -20.099 1.00 91.31 83 PHE A C 1
ATOM 659 O O . PHE A 1 83 ? 19.141 2.321 -19.738 1.00 91.31 83 PHE A O 1
ATOM 666 N N . PRO A 1 84 ? 21.358 2.688 -19.861 1.00 90.62 84 PRO A N 1
ATOM 667 C CA . PRO A 1 84 ? 21.337 3.907 -19.046 1.00 90.62 84 PRO A CA 1
ATOM 668 C C . PRO A 1 84 ? 20.521 5.044 -19.671 1.00 90.62 84 PRO A C 1
ATOM 670 O O . PRO A 1 84 ? 19.852 5.777 -18.948 1.00 90.62 84 PRO A O 1
ATOM 673 N N . ASP A 1 85 ? 20.533 5.152 -21.000 1.00 92.69 85 ASP A N 1
ATOM 674 C CA . ASP A 1 85 ? 19.886 6.249 -21.731 1.00 92.69 85 ASP A CA 1
ATOM 675 C C . ASP A 1 85 ? 18.429 5.947 -22.119 1.00 92.69 85 ASP A C 1
ATOM 677 O O . ASP A 1 85 ? 17.728 6.813 -22.646 1.00 92.69 85 ASP A O 1
ATOM 681 N N . LEU A 1 86 ? 17.958 4.715 -21.888 1.00 88.75 86 LEU A N 1
ATOM 682 C CA . LEU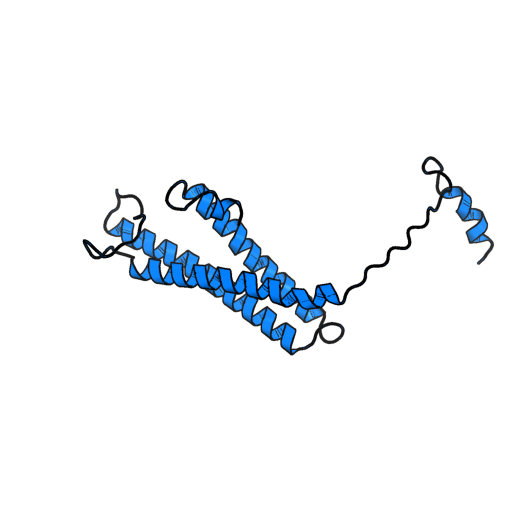 A 1 86 ? 16.597 4.313 -22.235 1.00 88.75 86 LEU A CA 1
ATOM 683 C C . LEU A 1 86 ? 15.652 4.479 -21.041 1.00 88.75 86 LEU A C 1
ATOM 685 O O . LEU A 1 86 ? 16.009 4.126 -19.916 1.00 88.75 86 LEU A O 1
ATOM 689 N N . PRO A 1 87 ? 14.409 4.936 -21.270 1.00 87.94 87 PRO A N 1
ATOM 690 C CA . PRO A 1 87 ? 13.401 4.943 -20.223 1.00 87.94 87 PRO A CA 1
ATOM 691 C C . PRO A 1 87 ? 13.050 3.511 -19.798 1.00 87.94 87 PRO A C 1
ATOM 693 O O . PRO A 1 87 ? 13.106 2.573 -20.597 1.00 87.94 87 PRO A O 1
ATOM 696 N N . THR A 1 88 ? 12.615 3.353 -18.544 1.00 87.31 88 THR A N 1
ATOM 697 C CA . THR A 1 88 ? 12.116 2.069 -18.018 1.00 87.31 88 THR A CA 1
ATOM 698 C C . THR A 1 88 ? 11.054 1.478 -18.953 1.00 87.3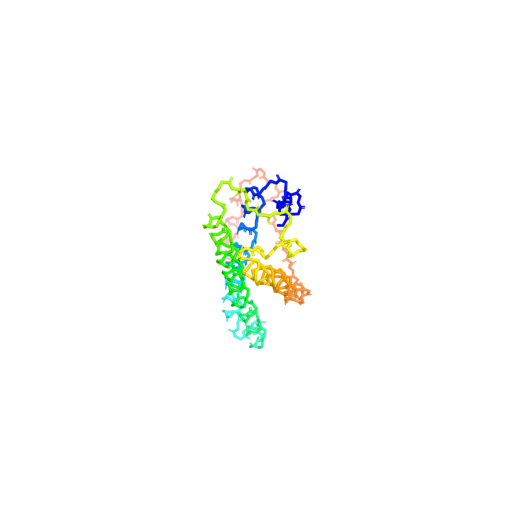1 88 THR A C 1
ATOM 700 O O . THR A 1 88 ? 10.123 2.199 -19.331 1.00 87.31 88 THR A O 1
ATOM 703 N N . PRO A 1 89 ? 11.151 0.187 -19.316 1.00 86.38 89 PRO A N 1
ATOM 704 C CA . PRO A 1 89 ? 10.320 -0.397 -20.355 1.00 86.38 89 PRO A CA 1
ATOM 705 C C . PRO A 1 89 ? 8.865 -0.487 -19.904 1.00 86.38 89 PRO A C 1
ATOM 707 O O . PRO A 1 89 ? 8.565 -0.967 -18.814 1.00 86.38 89 PRO A O 1
ATOM 710 N N . ARG A 1 90 ? 7.949 -0.040 -20.767 1.00 83.44 90 ARG A N 1
ATOM 711 C CA . ARG A 1 90 ? 6.499 -0.121 -20.560 1.00 83.44 90 ARG A CA 1
ATOM 712 C C . ARG A 1 90 ? 5.826 -0.353 -21.920 1.00 83.44 90 ARG A C 1
ATOM 714 O O . ARG A 1 90 ? 5.771 0.579 -22.716 1.00 83.44 90 ARG A O 1
ATOM 721 N N . PRO A 1 91 ? 5.340 -1.567 -22.231 1.00 84.75 91 PRO A N 1
ATOM 722 C CA . PRO A 1 91 ? 5.197 -2.724 -21.346 1.00 84.75 91 PRO A CA 1
ATOM 723 C C . PRO A 1 91 ? 6.502 -3.506 -21.119 1.00 84.75 91 PRO A C 1
ATOM 725 O O . PRO A 1 91 ? 7.343 -3.628 -22.011 1.00 84.75 91 PRO A O 1
ATOM 728 N N . TRP A 1 92 ? 6.622 -4.132 -19.946 1.00 86.88 92 TRP A N 1
ATOM 729 C CA . TRP A 1 92 ? 7.618 -5.173 -19.693 1.00 86.88 92 TRP A CA 1
ATOM 730 C C . TRP A 1 92 ? 7.248 -6.442 -20.478 1.00 86.88 92 TRP A C 1
ATOM 732 O O . TRP A 1 92 ? 6.173 -7.012 -20.308 1.00 86.88 92 TRP A O 1
ATOM 742 N N . ASN A 1 93 ? 8.137 -6.899 -21.355 1.00 82.75 93 ASN A N 1
ATOM 743 C CA . ASN A 1 93 ? 7.924 -8.012 -22.282 1.00 82.75 93 ASN A CA 1
ATOM 744 C C . ASN A 1 93 ? 9.202 -8.856 -22.488 1.00 82.75 93 ASN A C 1
ATOM 746 O O . ASN A 1 93 ? 10.318 -8.354 -22.440 1.00 82.75 93 ASN A O 1
ATOM 750 N N . ARG A 1 94 ? 9.055 -10.149 -22.778 1.00 78.44 94 ARG A N 1
ATOM 751 C CA . ARG A 1 94 ? 10.168 -11.057 -23.106 1.00 78.44 94 ARG A CA 1
ATOM 752 C C . ARG A 1 94 ? 10.196 -11.494 -24.578 1.00 78.44 94 ARG A C 1
ATOM 754 O O . ARG A 1 94 ? 11.060 -12.267 -24.969 1.00 78.44 94 ARG A O 1
ATOM 761 N N . LYS A 1 95 ? 9.252 -11.020 -25.399 1.00 66.88 95 LYS A N 1
ATOM 762 C CA . LYS A 1 95 ? 8.974 -11.555 -26.744 1.00 66.88 95 LYS A CA 1
ATOM 763 C C . LYS A 1 95 ? 10.122 -11.413 -27.753 1.00 66.88 95 LYS A C 1
ATOM 765 O O . LYS A 1 95 ? 10.209 -12.241 -28.648 1.00 66.88 95 LYS A O 1
ATOM 770 N N . PHE A 1 96 ? 10.980 -10.400 -27.618 1.00 57.59 96 PHE A N 1
ATOM 771 C CA . PHE A 1 96 ? 12.019 -10.101 -28.617 1.00 57.59 96 PHE A CA 1
ATOM 772 C C . PHE A 1 96 ? 13.457 -10.155 -28.074 1.00 57.59 96 PHE A C 1
ATOM 774 O O . PHE A 1 96 ? 14.383 -10.370 -28.846 1.00 57.59 96 PHE A O 1
ATOM 781 N N . SER A 1 97 ? 13.659 -10.003 -26.761 1.00 65.69 97 SER A N 1
ATOM 782 C CA . SER A 1 97 ? 14.951 -10.177 -26.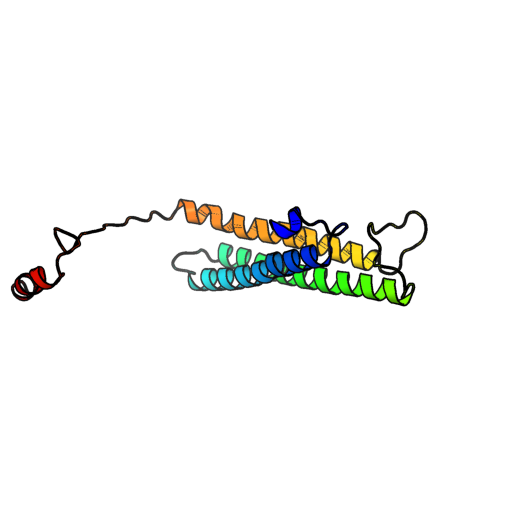080 1.00 65.69 97 SER A CA 1
ATOM 783 C C . SER A 1 97 ? 14.721 -10.281 -24.560 1.00 65.69 97 SER A C 1
ATOM 785 O O . SER A 1 97 ? 13.744 -9.699 -24.069 1.00 65.69 97 SER A O 1
ATOM 787 N N . PRO A 1 98 ? 15.548 -11.008 -23.782 1.00 73.31 98 PRO A N 1
ATOM 788 C CA . PRO A 1 98 ? 15.445 -11.012 -22.325 1.00 73.31 98 PRO A CA 1
ATOM 789 C C . PRO A 1 98 ? 15.704 -9.606 -21.765 1.00 73.31 98 PRO A C 1
ATOM 791 O O . PRO A 1 98 ? 16.834 -9.127 -21.786 1.00 73.31 98 PRO A O 1
ATOM 794 N N . MET A 1 99 ? 14.667 -8.940 -21.248 1.00 85.00 99 MET A N 1
ATOM 795 C CA . MET A 1 99 ? 14.836 -7.635 -20.606 1.00 85.00 99 MET A CA 1
ATOM 796 C C . MET A 1 99 ? 15.422 -7.792 -19.192 1.00 85.00 99 MET A C 1
ATOM 798 O O . MET A 1 99 ? 14.824 -8.490 -18.360 1.00 85.00 99 MET A O 1
ATOM 802 N N . PRO A 1 100 ? 16.567 -7.149 -18.887 1.00 91.12 100 PRO A N 1
ATOM 803 C CA . PRO A 1 100 ? 17.137 -7.146 -17.545 1.00 91.12 100 PRO A CA 1
ATOM 804 C C . PRO A 1 100 ? 16.120 -6.610 -16.535 1.00 91.12 100 PRO A C 1
ATOM 806 O O . PRO A 1 100 ? 15.455 -5.610 -16.784 1.00 91.12 100 PRO A O 1
ATOM 809 N N . GLY A 1 101 ? 15.969 -7.293 -15.401 1.00 92.38 101 GLY A N 1
ATOM 810 C CA . GLY A 1 101 ? 15.006 -6.907 -14.366 1.00 92.38 101 GLY A CA 1
ATOM 811 C C . GLY A 1 101 ? 13.568 -7.399 -14.582 1.00 92.38 101 GLY A C 1
ATOM 812 O O . GLY A 1 101 ? 12.766 -7.261 -13.665 1.00 92.38 101 GLY A O 1
ATOM 813 N N . TYR A 1 102 ? 13.235 -8.051 -15.707 1.00 92.75 102 TYR A N 1
ATOM 814 C CA . TYR A 1 102 ? 11.869 -8.536 -15.978 1.00 92.75 102 TYR A CA 1
ATOM 815 C C . TYR A 1 102 ? 11.310 -9.437 -14.865 1.00 92.75 102 TYR A C 1
ATOM 817 O O . TYR A 1 102 ? 10.192 -9.232 -14.407 1.00 92.75 102 TYR A O 1
ATOM 825 N N . GLY A 1 103 ? 12.101 -10.398 -14.373 1.00 93.50 103 GLY A N 1
ATOM 826 C CA . GLY A 1 103 ? 11.666 -11.284 -13.286 1.00 93.50 103 GLY A CA 1
ATOM 827 C C . GLY A 1 103 ? 11.397 -10.544 -11.970 1.00 93.50 103 GLY A C 1
ATOM 828 O O . GLY A 1 103 ? 10.428 -10.852 -11.279 1.00 93.50 103 GLY A O 1
ATOM 829 N N . LEU A 1 104 ? 12.211 -9.529 -11.656 1.00 95.44 104 LEU A N 1
ATOM 830 C CA . LEU A 1 104 ? 12.011 -8.669 -10.485 1.00 95.44 104 LEU A CA 1
ATOM 831 C C . LEU A 1 104 ? 10.731 -7.840 -10.630 1.00 95.44 104 LEU A C 1
ATOM 833 O O . LEU A 1 104 ? 9.964 -7.735 -9.677 1.00 95.44 104 LEU A O 1
ATOM 837 N N . HIS A 1 105 ? 10.465 -7.319 -11.831 1.00 94.19 105 HIS A N 1
ATOM 838 C CA . HIS A 1 105 ? 9.228 -6.603 -12.126 1.00 94.19 105 HIS A CA 1
ATOM 839 C C . HIS A 1 105 ? 8.000 -7.518 -12.014 1.00 94.19 105 HIS A C 1
ATOM 841 O O . HIS A 1 105 ? 7.020 -7.134 -11.389 1.00 94.19 105 HIS A O 1
ATOM 847 N N . CYS A 1 106 ? 8.051 -8.750 -12.532 1.00 95.19 106 CYS A N 1
ATOM 848 C CA . CYS A 1 106 ? 6.952 -9.707 -12.375 1.00 95.19 106 CYS A CA 1
ATOM 849 C C . CYS A 1 106 ? 6.656 -10.008 -10.901 1.00 95.19 106 CYS A C 1
ATOM 851 O O . CYS A 1 106 ? 5.494 -10.025 -10.503 1.00 95.19 106 CYS A O 1
ATOM 853 N N . LEU A 1 107 ? 7.691 -10.225 -10.084 1.00 96.88 107 LEU A N 1
ATOM 854 C CA . LEU A 1 107 ? 7.509 -10.489 -8.657 1.00 96.88 107 LEU A CA 1
ATOM 855 C C . LEU A 1 107 ? 6.983 -9.252 -7.909 1.00 96.88 107 LEU A C 1
ATOM 857 O O . LEU A 1 107 ? 6.128 -9.385 -7.036 1.00 96.88 107 LEU A O 1
ATOM 861 N N . SER A 1 108 ? 7.438 -8.057 -8.296 1.00 96.50 108 SER A N 1
ATOM 862 C CA . SER A 1 108 ? 6.894 -6.777 -7.826 1.00 96.50 108 SER A CA 1
ATOM 863 C C . SER A 1 108 ? 5.404 -6.641 -8.156 1.00 96.50 108 SER A C 1
ATOM 865 O O . SER A 1 108 ? 4.609 -6.381 -7.255 1.00 96.50 108 SER A O 1
ATOM 867 N N . ALA A 1 109 ? 5.009 -6.924 -9.400 1.00 94.50 109 ALA A N 1
ATOM 868 C CA . ALA A 1 109 ? 3.617 -6.874 -9.832 1.00 94.50 109 ALA A CA 1
ATOM 869 C C . ALA A 1 109 ? 2.752 -7.876 -9.054 1.00 94.50 109 ALA A C 1
ATOM 871 O O . ALA A 1 109 ? 1.701 -7.514 -8.535 1.00 94.50 109 ALA A O 1
ATOM 872 N N . VAL A 1 110 ? 3.196 -9.128 -8.890 1.00 97.69 110 VAL A N 1
ATOM 873 C CA . VAL A 1 110 ? 2.467 -10.120 -8.076 1.00 97.69 110 VAL A CA 1
ATOM 874 C C . VAL A 1 110 ? 2.262 -9.620 -6.642 1.00 97.69 110 VAL A C 1
ATOM 876 O O . VAL A 1 110 ? 1.162 -9.756 -6.099 1.00 97.69 110 VAL A O 1
ATOM 879 N N . ALA A 1 111 ? 3.284 -9.008 -6.036 1.00 97.94 111 ALA A N 1
ATOM 880 C CA . ALA A 1 111 ? 3.172 -8.414 -4.707 1.00 97.94 111 ALA A CA 1
ATOM 881 C C . ALA A 1 111 ? 2.183 -7.235 -4.678 1.00 97.94 111 ALA A C 1
ATOM 883 O O . ALA A 1 111 ? 1.395 -7.133 -3.741 1.00 97.94 111 ALA A O 1
ATOM 884 N N . GLU A 1 112 ? 2.158 -6.390 -5.710 1.00 94.62 112 GLU A N 1
ATOM 885 C CA . GLU A 1 112 ? 1.218 -5.270 -5.837 1.00 94.62 112 GLU A CA 1
ATOM 886 C C . GLU A 1 112 ? -0.245 -5.733 -5.962 1.00 94.62 112 GLU A C 1
ATOM 888 O O . GLU A 1 112 ? -1.124 -5.248 -5.248 1.00 94.62 112 GLU A O 1
ATOM 893 N N . TRP A 1 113 ? -0.526 -6.722 -6.813 1.00 95.62 113 TRP A N 1
ATOM 894 C CA . TRP A 1 113 ? -1.878 -7.278 -6.944 1.00 95.62 113 TRP A CA 1
ATOM 895 C C . TRP A 1 113 ? -2.330 -7.969 -5.654 1.00 95.62 113 TRP A C 1
ATOM 897 O O . TRP A 1 113 ? -3.472 -7.805 -5.217 1.00 95.62 113 TRP A O 1
ATOM 907 N N . THR A 1 114 ? -1.418 -8.686 -4.994 1.00 98.06 114 THR A N 1
ATOM 908 C CA . THR A 1 114 ? -1.682 -9.297 -3.683 1.00 98.06 114 THR A CA 1
ATOM 909 C C . THR A 1 114 ? -1.987 -8.228 -2.631 1.00 98.06 114 THR A C 1
ATOM 911 O O . THR A 1 114 ? -2.959 -8.355 -1.886 1.00 98.06 114 THR A O 1
ATOM 914 N N . LEU A 1 115 ? -1.217 -7.137 -2.606 1.00 97.69 115 LEU A N 1
ATOM 915 C CA . LEU A 1 115 ? -1.440 -5.983 -1.738 1.00 97.69 115 LEU A CA 1
ATOM 916 C C . LEU A 1 115 ? -2.843 -5.387 -1.926 1.00 97.69 115 LEU A C 1
ATOM 918 O O . LEU A 1 115 ? -3.546 -5.144 -0.943 1.00 97.69 115 LEU A O 1
ATOM 922 N N . ALA A 1 116 ? -3.282 -5.197 -3.173 1.00 95.00 116 ALA A N 1
ATOM 923 C CA . ALA A 1 116 ? -4.608 -4.658 -3.470 1.00 95.00 116 ALA A CA 1
ATOM 924 C C . ALA A 1 116 ? -5.736 -5.557 -2.928 1.00 95.00 116 ALA A C 1
ATOM 926 O O . ALA A 1 116 ? -6.689 -5.067 -2.312 1.00 95.00 116 ALA A O 1
ATOM 927 N N . ILE A 1 117 ? -5.602 -6.877 -3.087 1.00 97.19 117 ILE A N 1
ATOM 928 C CA . ILE A 1 117 ? -6.557 -7.865 -2.563 1.00 97.19 117 ILE A CA 1
ATOM 929 C C . ILE A 1 117 ? -6.578 -7.851 -1.029 1.00 97.19 117 ILE A C 1
ATOM 931 O O . ILE A 1 117 ? -7.656 -7.900 -0.428 1.00 97.19 117 ILE A O 1
ATOM 935 N N . LEU A 1 118 ? -5.415 -7.752 -0.381 1.00 98.19 118 LEU A N 1
ATOM 936 C CA . LEU A 1 118 ? -5.310 -7.686 1.079 1.00 98.19 118 LEU A CA 1
ATOM 937 C C . LEU A 1 118 ? -5.958 -6.415 1.641 1.00 98.19 118 LEU A C 1
ATOM 939 O O . LEU A 1 118 ? -6.700 -6.503 2.618 1.00 98.19 118 LEU A O 1
ATOM 943 N N . HIS A 1 119 ? -5.761 -5.259 0.999 1.00 96.69 119 HIS A N 1
ATOM 944 C CA . HIS A 1 119 ? -6.439 -4.011 1.369 1.00 96.69 119 HIS A CA 1
ATOM 945 C C . HIS A 1 119 ? -7.963 -4.141 1.295 1.00 96.69 119 HIS A C 1
ATOM 947 O O . HIS A 1 119 ? -8.664 -3.784 2.245 1.00 96.69 119 HIS A O 1
ATOM 953 N N . MET A 1 120 ? -8.489 -4.693 0.197 1.00 95.88 120 MET A N 1
ATOM 954 C CA . MET A 1 120 ? -9.931 -4.916 0.059 1.00 95.88 120 MET A CA 1
ATOM 955 C C . MET A 1 120 ? -10.454 -5.898 1.109 1.00 95.88 120 MET A C 1
ATOM 957 O O . MET A 1 120 ? -11.456 -5.629 1.768 1.00 95.88 120 MET A O 1
ATOM 961 N N . SER A 1 121 ? -9.741 -7.002 1.330 1.00 96.62 121 SER A N 1
ATOM 962 C CA . SER A 1 121 ? -10.101 -8.008 2.335 1.00 96.62 121 SER A CA 1
ATOM 963 C C . SER A 1 121 ? -10.117 -7.427 3.751 1.00 96.62 121 SER A C 1
ATOM 965 O O . SER A 1 121 ? -11.005 -7.745 4.544 1.00 96.62 121 SER A O 1
ATOM 967 N N . PHE A 1 122 ? -9.174 -6.536 4.072 1.00 96.69 122 PHE A N 1
ATOM 968 C CA . PHE A 1 122 ? -9.144 -5.843 5.355 1.00 96.69 122 PHE A CA 1
ATOM 969 C C . PHE A 1 122 ? -10.380 -4.970 5.554 1.00 96.69 122 PHE A C 1
ATOM 971 O O . PHE A 1 122 ? -11.025 -5.083 6.593 1.00 96.69 122 PHE A O 1
ATOM 978 N N . LEU A 1 123 ? -10.750 -4.151 4.563 1.00 94.25 123 LEU A N 1
ATOM 979 C CA . LEU A 1 123 ? -11.953 -3.312 4.627 1.00 94.25 123 LEU A CA 1
ATOM 980 C C . LEU A 1 123 ? -13.221 -4.161 4.774 1.00 94.25 123 LEU A C 1
ATOM 982 O O . LEU A 1 123 ? -14.044 -3.905 5.654 1.00 94.25 123 LEU A O 1
ATOM 986 N N . LEU A 1 124 ? -13.343 -5.226 3.978 1.00 94.88 124 LEU A N 1
ATOM 987 C CA . LEU A 1 124 ? -14.469 -6.157 4.059 1.00 94.88 124 LEU A CA 1
ATOM 988 C C . LEU A 1 124 ? -14.577 -6.821 5.433 1.00 94.88 124 LEU A C 1
ATOM 990 O O . LEU A 1 124 ? -15.691 -7.092 5.884 1.00 94.88 124 LEU A O 1
ATOM 994 N N . SER A 1 125 ? -13.460 -7.018 6.141 1.00 94.75 125 SER A N 1
ATOM 995 C CA . SER A 1 125 ? -13.481 -7.572 7.497 1.00 94.75 125 SER A CA 1
ATOM 996 C C . SER A 1 125 ? -14.274 -6.716 8.496 1.00 94.75 125 SER A C 1
ATOM 998 O O . SER A 1 125 ? -14.715 -7.260 9.504 1.00 94.75 125 SER A O 1
ATOM 1000 N N . TYR A 1 126 ? -14.479 -5.415 8.239 1.00 91.31 126 TYR A N 1
ATOM 1001 C CA . TYR A 1 126 ? -15.252 -4.500 9.099 1.00 91.31 126 TYR A CA 1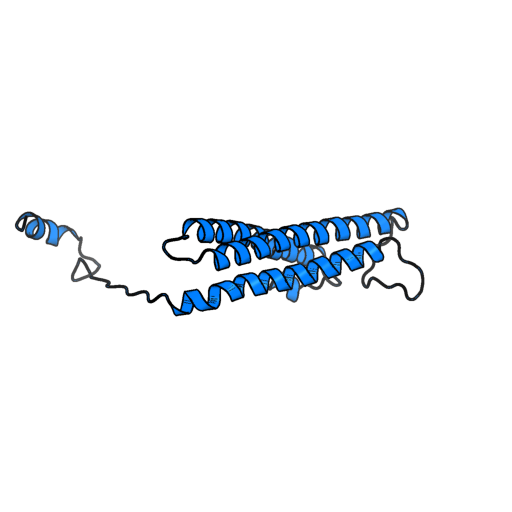
ATOM 1002 C C . TYR A 1 126 ? -16.737 -4.397 8.726 1.00 91.31 126 TYR A C 1
ATOM 1004 O O . TYR A 1 126 ? -17.534 -3.934 9.539 1.00 91.31 126 TYR A O 1
ATOM 1012 N N . SER A 1 127 ? -17.143 -4.860 7.538 1.00 89.94 127 SER A N 1
ATOM 1013 C CA . SER A 1 127 ? -18.528 -4.735 7.038 1.00 89.94 127 SER A CA 1
ATOM 1014 C C . SER A 1 127 ? -19.586 -5.189 8.057 1.00 89.94 127 SER A C 1
ATOM 1016 O O . SER A 1 127 ? -20.529 -4.461 8.353 1.00 89.94 127 SER A O 1
ATOM 1018 N N . ARG A 1 128 ? -19.371 -6.354 8.678 1.00 85.25 128 ARG A N 1
ATOM 1019 C CA . ARG A 1 128 ? -20.288 -6.964 9.655 1.00 85.25 128 ARG A CA 1
ATOM 1020 C C . ARG A 1 128 ? -20.369 -6.241 10.996 1.00 85.25 128 ARG A C 1
ATOM 1022 O O . ARG A 1 128 ? -21.293 -6.496 11.762 1.00 85.25 128 ARG A O 1
ATOM 1029 N N . GLU A 1 129 ? -19.385 -5.419 11.339 1.00 87.69 129 GLU A N 1
ATOM 1030 C CA . GLU A 1 129 ? -19.421 -4.640 12.580 1.00 87.69 129 GLU A CA 1
ATOM 1031 C C . GLU A 1 129 ? -20.254 -3.377 12.408 1.00 87.69 129 GLU A C 1
ATOM 1033 O O . GLU A 1 129 ? -20.995 -3.021 13.320 1.00 87.69 129 GLU A O 1
ATOM 1038 N N . PHE A 1 130 ? -20.207 -2.753 11.228 1.00 82.12 130 PHE A N 1
ATOM 1039 C CA . PHE A 1 130 ? -21.047 -1.597 10.921 1.00 82.12 130 PHE A CA 1
ATOM 1040 C C . PHE A 1 130 ? -22.542 -1.940 10.947 1.00 82.12 130 PHE A C 1
ATOM 1042 O O . PHE A 1 130 ? -23.344 -1.115 11.366 1.00 82.12 130 PHE A O 1
ATOM 1049 N N . GLU A 1 131 ? -22.914 -3.180 10.616 1.00 85.44 131 GLU A N 1
ATOM 1050 C CA . GLU A 1 131 ? -24.295 -3.677 10.740 1.00 85.44 131 GLU A CA 1
ATOM 1051 C C . GLU A 1 131 ? -24.798 -3.744 12.198 1.00 85.44 131 GLU A C 1
ATOM 1053 O O . GLU A 1 131 ? -26.003 -3.804 12.433 1.00 85.44 131 GLU A O 1
ATOM 1058 N N . LYS A 1 132 ? -23.899 -3.753 13.193 1.00 85.56 132 LYS A N 1
ATOM 1059 C CA . LYS A 1 132 ? -24.237 -3.967 14.614 1.00 85.56 132 LYS A CA 1
ATOM 1060 C C . LYS A 1 132 ? -24.282 -2.684 15.438 1.00 85.56 132 LYS A C 1
ATOM 1062 O O . LYS A 1 132 ? -24.666 -2.729 16.605 1.00 85.56 132 LYS A O 1
ATOM 1067 N N . ILE A 1 133 ? -23.865 -1.558 14.866 1.00 84.25 133 ILE A N 1
ATOM 1068 C CA . ILE A 1 133 ? -23.784 -0.280 15.570 1.00 84.25 133 ILE A CA 1
ATOM 1069 C C . ILE A 1 133 ? -25.005 0.554 15.195 1.00 84.25 133 ILE A C 1
ATOM 1071 O O . ILE A 1 133 ? -25.157 0.977 14.052 1.00 84.25 133 ILE A O 1
ATOM 1075 N N . ARG A 1 134 ? -25.866 0.824 16.178 1.00 84.12 134 ARG A N 1
ATOM 1076 C CA . ARG A 1 134 ? -26.932 1.821 16.068 1.00 84.12 134 ARG A CA 1
ATOM 1077 C C . ARG A 1 134 ? -26.501 3.069 16.824 1.00 84.12 134 ARG A C 1
ATOM 1079 O O . ARG A 1 134 ? -26.240 3.001 18.021 1.00 84.12 134 ARG A O 1
ATOM 1086 N N . VAL A 1 135 ? -26.425 4.194 16.122 1.00 84.56 135 VAL A N 1
ATOM 1087 C CA . VAL A 1 135 ? -26.123 5.489 16.734 1.00 84.56 135 VAL A CA 1
ATOM 1088 C C . VAL A 1 135 ? -27.430 6.253 16.913 1.00 84.56 135 VAL A C 1
ATOM 1090 O O . VAL A 1 135 ? -28.102 6.562 15.933 1.00 84.56 135 VAL A O 1
ATOM 1093 N N . GLU A 1 136 ? -27.793 6.543 18.160 1.00 89.00 136 GLU A N 1
ATOM 1094 C CA . GLU A 1 136 ? -28.963 7.356 18.501 1.00 89.00 136 GLU A CA 1
ATOM 1095 C C . GLU A 1 136 ? -28.492 8.671 19.124 1.00 89.00 136 GLU A C 1
ATOM 1097 O O . GLU A 1 136 ? -27.840 8.679 20.168 1.00 89.00 136 GLU A O 1
ATOM 1102 N N . PHE A 1 137 ? -28.814 9.796 18.482 1.00 84.88 137 PHE A N 1
ATOM 1103 C CA . PHE A 1 137 ? -28.516 11.125 19.009 1.00 84.88 137 PHE A CA 1
ATOM 1104 C C . PHE A 1 137 ? -29.793 11.771 19.533 1.00 84.88 137 PHE A C 1
ATOM 1106 O O . PHE A 1 137 ? -30.745 11.983 18.783 1.00 84.88 137 PHE A O 1
ATOM 1113 N N . LYS A 1 138 ? -29.799 12.145 20.815 1.00 85.81 138 LYS A N 1
ATOM 1114 C CA . LYS A 1 138 ? -30.841 13.000 21.387 1.00 85.81 138 LYS A CA 1
ATOM 1115 C C . LYS A 1 138 ? -30.308 14.421 21.496 1.00 85.81 138 LYS A C 1
ATOM 1117 O O . LYS A 1 138 ? -29.664 14.777 22.478 1.00 85.81 138 LYS A O 1
ATOM 1122 N N . VAL A 1 139 ? -30.571 15.225 20.471 1.00 85.06 139 VAL A N 1
ATOM 1123 C CA . VAL A 1 139 ? -30.241 16.652 20.487 1.00 85.06 139 VAL A CA 1
ATOM 1124 C C . VAL A 1 139 ? -31.336 17.379 21.262 1.00 85.06 139 VAL A C 1
ATOM 1126 O O . VAL A 1 139 ? -32.500 17.356 20.869 1.00 85.06 139 VAL A O 1
ATOM 1129 N N . LYS A 1 140 ? -30.974 17.993 22.390 1.00 84.12 140 LYS A N 1
ATOM 1130 C CA . LYS A 1 140 ? -31.842 18.924 23.115 1.00 84.12 140 LYS A CA 1
ATOM 1131 C C . LYS A 1 140 ? -31.292 20.328 22.948 1.00 84.12 140 LYS A C 1
ATOM 1133 O O . LYS A 1 140 ? -30.111 20.562 23.193 1.00 84.12 140 LYS A O 1
ATOM 1138 N N . THR A 1 141 ? -32.155 21.255 22.561 1.00 81.69 141 THR A N 1
ATOM 1139 C CA . THR A 1 141 ? -31.817 22.671 22.591 1.00 81.69 141 THR A CA 1
ATOM 1140 C C . THR A 1 141 ? -31.810 23.133 24.048 1.00 81.69 141 THR A C 1
ATOM 1142 O O . THR A 1 141 ? -32.757 22.897 24.797 1.00 81.69 141 THR A O 1
ATOM 1145 N N . ILE A 1 142 ? -30.701 23.741 24.475 1.00 79.38 142 ILE A N 1
ATOM 1146 C CA . ILE A 1 142 ? -30.558 24.311 25.829 1.00 79.38 142 ILE A CA 1
ATOM 1147 C C . ILE A 1 142 ? -31.298 25.657 25.916 1.00 79.38 142 ILE A C 1
ATOM 1149 O O . ILE A 1 142 ? -31.659 26.114 26.995 1.00 79.38 142 ILE A O 1
ATOM 1153 N N . VAL A 1 143 ? -31.569 26.262 24.760 1.00 79.06 143 VAL A N 1
ATOM 1154 C CA . VAL A 1 143 ? -32.293 27.520 24.597 1.00 79.06 143 VAL A CA 1
ATOM 1155 C C . VAL A 1 143 ? -33.487 27.311 23.671 1.00 79.06 143 VAL A C 1
ATOM 1157 O O . VAL A 1 143 ? -33.440 26.484 22.760 1.00 79.06 143 VAL A O 1
ATOM 1160 N N . GLN A 1 144 ? -34.573 28.045 23.906 1.00 78.12 144 GLN A N 1
ATOM 1161 C CA . GLN A 1 144 ? -35.757 27.990 23.039 1.00 78.12 144 GLN A CA 1
ATOM 1162 C C . GLN A 1 144 ? -35.495 28.615 21.663 1.00 78.12 144 GLN A C 1
ATOM 1164 O O . GLN A 1 144 ? -36.118 28.222 20.682 1.00 78.12 144 GLN A O 1
ATOM 1169 N N . HIS A 1 145 ? -34.551 29.553 21.583 1.00 79.81 145 HIS A N 1
ATOM 1170 C CA . HIS A 1 145 ? -34.179 30.241 20.356 1.00 79.81 145 HIS A CA 1
ATOM 1171 C C . HIS A 1 145 ? -32.660 30.449 20.322 1.00 79.81 145 HIS A C 1
ATOM 1173 O O . HIS A 1 145 ? -32.060 30.786 21.342 1.00 79.81 145 HIS A O 1
ATOM 1179 N N . LEU A 1 146 ? -32.037 30.189 19.167 1.00 80.56 146 LEU A N 1
ATOM 1180 C CA . LEU A 1 146 ? -30.578 30.034 19.033 1.00 80.56 146 LEU A CA 1
ATOM 1181 C C . LEU A 1 146 ? -29.782 31.322 19.295 1.00 80.56 146 LEU A C 1
ATOM 1183 O O . LEU A 1 146 ? -28.604 31.235 19.625 1.00 80.56 146 LEU A O 1
ATOM 1187 N N . ASP A 1 147 ? -30.435 32.482 19.224 1.00 85.81 147 ASP A N 1
ATOM 1188 C CA . ASP A 1 147 ? -29.821 33.777 19.548 1.00 85.81 147 ASP A CA 1
ATOM 1189 C C . ASP A 1 147 ? -29.798 34.085 21.058 1.00 85.81 147 ASP A C 1
ATOM 1191 O O . ASP A 1 147 ? -29.213 35.082 21.479 1.00 85.81 147 ASP A O 1
ATOM 1195 N N . HIS A 1 148 ? -30.431 33.257 21.898 1.00 76.69 148 HIS A N 1
ATOM 1196 C CA . HIS A 1 148 ? -30.406 33.454 23.348 1.00 76.69 148 HIS A CA 1
ATOM 1197 C C . HIS A 1 148 ? -29.175 32.819 23.989 1.00 76.69 148 HIS A C 1
ATOM 1199 O O . HIS A 1 148 ? -28.769 31.703 23.664 1.00 76.69 148 HIS A O 1
ATOM 1205 N N . SER A 1 149 ? -28.628 33.508 24.988 1.00 75.25 149 SER A N 1
ATOM 1206 C CA . SER A 1 149 ? -27.551 32.986 25.824 1.00 75.25 149 SER A CA 1
ATOM 1207 C C . SER A 1 149 ? -28.041 31.810 26.691 1.00 75.25 149 SER A C 1
ATOM 1209 O O . SER A 1 149 ? -29.121 31.892 27.279 1.00 75.25 149 SER A O 1
ATOM 1211 N N . PRO A 1 150 ? -27.235 30.746 26.877 1.00 68.62 150 PRO A N 1
ATOM 1212 C CA . PRO A 1 150 ? -27.608 29.555 27.656 1.00 68.62 150 PRO A CA 1
ATOM 1213 C C . PRO A 1 150 ? -27.773 29.797 29.171 1.00 68.62 150 PRO A C 1
ATOM 1215 O O . PRO A 1 150 ? -28.168 28.894 29.904 1.00 68.62 150 PRO A O 1
ATOM 1218 N N . LEU A 1 151 ? -27.503 31.015 29.648 1.00 61.88 151 LEU A N 1
ATOM 1219 C CA . LEU A 1 151 ? -27.500 31.404 31.063 1.00 61.88 151 LEU A CA 1
ATOM 1220 C C . LEU A 1 151 ? -28.885 31.377 31.739 1.00 61.88 151 LEU A C 1
ATOM 1222 O O . LEU A 1 151 ? -28.957 31.471 32.957 1.00 61.88 151 LEU A O 1
ATOM 1226 N N . SER A 1 152 ? -29.990 31.241 30.995 1.00 54.84 152 SER A N 1
ATOM 1227 C CA . SER A 1 152 ? -31.335 31.289 31.597 1.00 54.84 152 SER A CA 1
ATOM 1228 C C . SER A 1 152 ? -31.694 30.053 32.436 1.00 54.84 152 SER A C 1
ATOM 1230 O O . SER A 1 152 ? -32.571 30.161 33.288 1.00 54.84 152 SER A O 1
ATOM 1232 N N . ASN A 1 153 ? -31.045 28.900 32.223 1.00 54.12 153 ASN A N 1
ATOM 1233 C CA . ASN A 1 153 ? -31.359 27.658 32.951 1.00 54.12 153 ASN A CA 1
ATOM 1234 C C . ASN A 1 153 ? -30.460 27.404 34.173 1.00 54.12 153 ASN A C 1
ATOM 1236 O O . ASN A 1 153 ? -30.782 26.542 34.986 1.00 54.12 153 ASN A O 1
ATOM 1240 N N . SER A 1 154 ? -29.370 28.160 34.363 1.00 54.66 154 SER A N 1
ATOM 1241 C CA . SER A 1 154 ? -28.437 27.899 35.471 1.00 54.66 154 SER A CA 1
ATOM 1242 C C . SER A 1 154 ? -29.054 28.151 36.849 1.00 54.66 154 SER A C 1
ATOM 1244 O O . SER A 1 154 ? -28.691 27.478 37.806 1.00 54.66 154 SER A O 1
ATOM 1246 N N . ASN A 1 155 ? -30.002 29.085 36.969 1.00 55.25 155 ASN A N 1
ATOM 1247 C CA . ASN A 1 155 ? -30.615 29.404 38.263 1.00 55.25 155 ASN A CA 1
ATOM 1248 C C . ASN A 1 155 ? -31.661 28.369 38.703 1.00 55.25 155 ASN A C 1
ATOM 1250 O O . ASN A 1 155 ? -31.813 28.136 39.896 1.00 55.25 155 ASN A O 1
ATOM 1254 N N . THR A 1 156 ? -32.360 27.725 37.767 1.00 57.12 156 THR A N 1
ATOM 1255 C CA . THR A 1 156 ? -33.327 26.654 38.062 1.00 57.12 156 THR A CA 1
ATOM 1256 C C . THR A 1 156 ? -32.648 25.311 38.328 1.00 57.12 156 THR A C 1
ATOM 1258 O O . THR A 1 156 ? -33.142 24.540 39.147 1.00 57.12 156 THR A O 1
ATOM 1261 N N . ASP A 1 157 ? -31.500 25.046 37.697 1.00 55.53 157 ASP A N 1
ATOM 1262 C CA . ASP A 1 157 ? -30.723 23.820 37.926 1.00 55.53 157 ASP A CA 1
ATOM 1263 C C . ASP A 1 157 ? -29.945 23.853 39.258 1.00 55.53 157 ASP A C 1
ATOM 1265 O O . ASP A 1 157 ? -29.766 22.813 39.884 1.00 55.53 157 ASP A O 1
ATOM 1269 N N . LEU A 1 158 ? -29.552 25.037 39.747 1.00 55.84 158 LEU A N 1
ATOM 1270 C CA . LEU A 1 158 ? -28.935 25.212 41.074 1.00 55.84 158 LEU A CA 1
ATOM 1271 C C . LEU A 1 158 ? -29.919 25.053 42.247 1.00 55.84 158 LEU A C 1
ATOM 1273 O O . LEU A 1 158 ? -29.482 24.843 43.373 1.00 55.84 158 LEU A O 1
ATOM 1277 N N . LEU A 1 159 ? -31.229 25.166 42.000 1.00 55.62 159 LEU A N 1
ATOM 1278 C CA . LEU A 1 159 ? -32.276 25.052 43.026 1.00 55.62 159 LEU A CA 1
ATOM 1279 C C . LEU A 1 159 ? -32.847 23.630 43.165 1.00 55.62 159 LEU A C 1
ATOM 1281 O O . LEU A 1 159 ? -33.626 23.384 44.080 1.00 55.62 159 LEU A O 1
ATOM 1285 N N . ASN A 1 160 ? -32.474 22.708 42.270 1.00 51.53 160 ASN A N 1
ATOM 1286 C CA . ASN A 1 160 ? -32.908 21.305 42.280 1.00 51.53 160 ASN A CA 1
ATOM 1287 C C . ASN A 1 160 ? -31.779 20.325 42.676 1.00 51.53 160 ASN A C 1
ATOM 1289 O O . ASN A 1 160 ? -31.875 19.134 42.369 1.00 51.53 160 ASN A O 1
ATOM 1293 N N . ILE A 1 161 ? -30.724 20.817 43.341 1.00 47.69 161 ILE A N 1
ATOM 1294 C CA . ILE A 1 161 ? -29.678 20.014 44.003 1.00 47.69 161 ILE A CA 1
ATOM 1295 C C . ILE A 1 161 ? -29.868 20.099 45.515 1.00 47.69 161 ILE A C 1
ATOM 1297 O O . ILE A 1 161 ? -30.043 21.233 46.014 1.00 47.69 161 ILE A O 1
#

Organism: Meloidogyne incognita (NCBI:txid6306)

pLDDT: mean 88.67, std 11.57, range [47.69, 98.44]

InterPro domains:
  IPR019402 CWH43-like, N-terminal domain [PF10277] (1-132)
  IPR050911 DRAM/TMEM150 Autophagy Modulator [PTHR21324] (1-145)